Protein AF-A0A0E2B311-F1 (afdb_monomer_lite)

Structure (mmCIF, N/CA/C/O backbone):
data_AF-A0A0E2B311-F1
#
_entry.id   AF-A0A0E2B311-F1
#
loop_
_atom_site.group_PDB
_atom_site.id
_atom_site.type_symbol
_atom_site.label_atom_id
_atom_site.label_alt_id
_atom_site.label_comp_id
_atom_site.label_asym_id
_atom_site.label_entity_id
_atom_site.label_seq_id
_atom_site.pdbx_PDB_ins_code
_atom_site.Cartn_x
_atom_site.Cartn_y
_atom_site.Cartn_z
_atom_site.occupancy
_atom_site.B_iso_or_equiv
_atom_site.auth_seq_id
_atom_site.auth_comp_id
_atom_site.auth_asym_id
_atom_site.auth_atom_id
_atom_site.pdbx_PDB_model_num
ATOM 1 N N . MET A 1 1 ? -4.210 -14.730 14.678 1.00 64.12 1 MET A N 1
ATOM 2 C CA . MET A 1 1 ? -3.451 -13.811 15.565 1.00 64.12 1 MET A CA 1
ATOM 3 C C . MET A 1 1 ? -3.255 -12.416 14.971 1.00 64.12 1 MET A C 1
ATOM 5 O O . MET A 1 1 ? -3.584 -11.447 15.642 1.00 64.12 1 MET A O 1
ATOM 9 N N . VAL A 1 2 ? -2.773 -12.286 13.729 1.00 73.56 2 VAL A N 1
ATOM 10 C CA . VAL A 1 2 ? -2.503 -10.983 13.081 1.00 73.56 2 VAL A CA 1
ATOM 11 C C . VAL A 1 2 ? -3.776 -10.129 12.923 1.00 73.56 2 VAL A C 1
ATOM 13 O O . VAL A 1 2 ? -3.804 -8.974 13.335 1.00 73.56 2 VAL A O 1
ATOM 16 N N . PHE A 1 3 ? -4.872 -10.716 12.440 1.00 74.31 3 PHE A N 1
ATOM 17 C CA . PHE A 1 3 ? -6.144 -10.005 12.250 1.00 74.31 3 PHE A CA 1
ATOM 18 C C . PHE A 1 3 ? -6.756 -9.462 13.555 1.00 74.31 3 PHE A C 1
ATOM 20 O O . PHE A 1 3 ? -7.244 -8.336 13.597 1.00 74.31 3 PHE A O 1
ATOM 27 N N . GLU A 1 4 ? -6.665 -10.225 14.647 1.00 80.25 4 GLU A N 1
ATOM 28 C CA . GLU A 1 4 ? -7.148 -9.800 15.970 1.00 80.25 4 GLU A CA 1
ATOM 29 C C . GLU A 1 4 ? -6.332 -8.630 16.535 1.00 80.25 4 GLU A C 1
ATOM 31 O O . GLU A 1 4 ? -6.879 -7.722 17.161 1.00 80.25 4 GLU A O 1
ATOM 36 N N . LYS A 1 5 ? -5.025 -8.594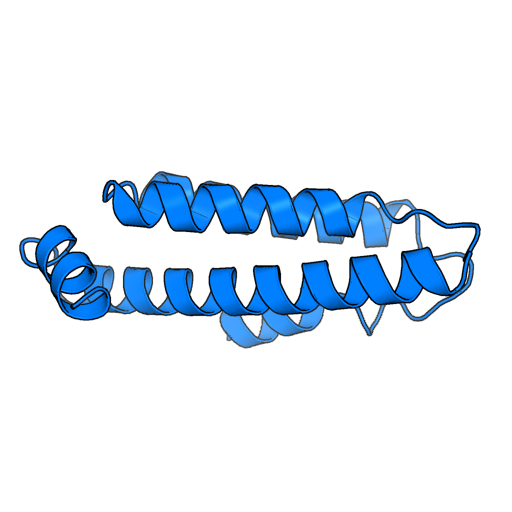 16.248 1.00 81.88 5 LYS A N 1
ATOM 37 C CA . LYS A 1 5 ? -4.167 -7.457 16.598 1.00 81.88 5 LYS A CA 1
ATOM 38 C C . LYS A 1 5 ? -4.577 -6.198 15.824 1.00 81.88 5 LYS A C 1
ATOM 40 O O . LYS A 1 5 ? -4.654 -5.130 16.422 1.00 81.88 5 LYS A O 1
ATOM 45 N N . PHE A 1 6 ? -4.917 -6.333 14.541 1.00 84.50 6 PHE A N 1
ATOM 46 C CA . PHE A 1 6 ? -5.416 -5.225 13.722 1.00 84.50 6 PHE A CA 1
ATOM 47 C C . PHE A 1 6 ? -6.771 -4.697 14.209 1.00 84.50 6 PHE A C 1
ATOM 49 O O . PHE A 1 6 ? -6.942 -3.493 14.391 1.00 84.50 6 PHE A O 1
ATOM 56 N N . LYS A 1 7 ? -7.720 -5.595 14.510 1.00 82.75 7 LYS A N 1
ATOM 57 C CA . LYS A 1 7 ? -9.010 -5.216 15.106 1.00 82.75 7 LYS A CA 1
ATOM 58 C C . LYS A 1 7 ? -8.834 -4.443 16.407 1.00 82.75 7 LYS A C 1
ATOM 60 O O . LYS A 1 7 ? -9.566 -3.487 16.630 1.00 82.75 7 LYS A O 1
ATOM 65 N N . ARG A 1 8 ? -7.868 -4.837 17.247 1.00 86.38 8 ARG A N 1
ATOM 66 C CA . ARG A 1 8 ? -7.587 -4.173 18.527 1.00 86.38 8 ARG A CA 1
ATOM 67 C C . ARG A 1 8 ? -7.121 -2.727 18.345 1.00 86.38 8 ARG A C 1
ATOM 69 O O . ARG A 1 8 ? -7.573 -1.875 19.099 1.00 86.38 8 ARG A O 1
ATOM 76 N N . ILE A 1 9 ? -6.281 -2.449 17.344 1.00 87.12 9 ILE A N 1
ATOM 77 C CA . ILE A 1 9 ? -5.783 -1.090 17.044 1.00 87.12 9 ILE A CA 1
ATOM 78 C C . ILE A 1 9 ? -6.946 -0.131 16.771 1.00 87.12 9 ILE A C 1
ATOM 80 O O . ILE A 1 9 ? -6.966 0.982 17.280 1.00 87.12 9 ILE A O 1
ATOM 84 N N . TYR A 1 10 ? -7.943 -0.590 16.018 1.00 86.12 10 TYR A N 1
ATOM 85 C CA . TYR A 1 10 ? -9.102 0.217 15.643 1.00 86.12 10 TYR A CA 1
ATOM 86 C C . TYR A 1 10 ? -10.339 -0.048 16.520 1.00 86.12 10 TYR A C 1
ATOM 88 O O . TYR A 1 10 ? -11.423 0.440 16.217 1.00 86.12 10 TYR A O 1
ATOM 96 N N . ALA A 1 11 ? -10.227 -0.810 17.614 1.00 83.88 11 ALA A N 1
ATOM 97 C CA . ALA A 1 11 ? -11.385 -1.226 18.415 1.00 83.88 11 ALA A CA 1
ATOM 98 C C . ALA A 1 11 ? -12.110 -0.050 19.089 1.00 83.88 11 ALA A C 1
ATOM 100 O O . ALA A 1 11 ? -13.328 -0.103 19.256 1.00 83.88 11 ALA A O 1
ATOM 101 N N . GLN A 1 12 ? -11.365 0.998 19.450 1.00 83.25 12 GLN A N 1
ATOM 102 C CA . GLN A 1 12 ? -11.893 2.221 20.066 1.00 83.25 12 GLN A CA 1
ATOM 103 C C . GLN A 1 12 ? -12.437 3.224 19.037 1.00 83.25 12 GLN A C 1
ATOM 105 O O . GLN A 1 12 ? -13.141 4.160 19.400 1.00 83.25 12 GLN A O 1
ATOM 110 N N . GLU A 1 13 ? -12.150 3.016 17.752 1.00 84.69 13 GLU A N 1
ATOM 111 C CA . GLU A 1 13 ? -12.590 3.892 16.669 1.00 84.69 13 GLU A CA 1
ATOM 112 C C . GLU A 1 13 ? -14.029 3.583 16.239 1.00 84.69 13 GLU A C 1
ATOM 114 O O . GLU A 1 13 ? -14.562 2.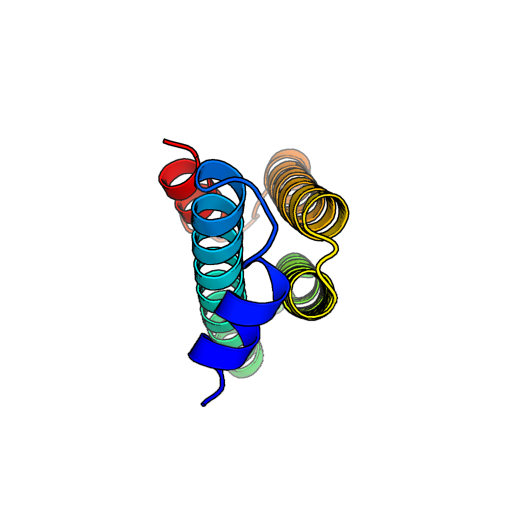483 16.455 1.00 84.69 13 GLU A O 1
ATOM 119 N N . SER A 1 14 ? -14.659 4.555 15.574 1.00 86.12 14 SER A N 1
ATOM 120 C CA . SER A 1 14 ? -16.003 4.387 15.009 1.00 86.12 14 SER A CA 1
ATOM 121 C C . SER A 1 14 ? -16.089 3.152 14.099 1.00 86.12 14 SER A C 1
ATOM 123 O O . SER A 1 14 ? -15.126 2.779 13.422 1.00 86.12 14 SER A O 1
ATOM 125 N N . PHE A 1 15 ? -17.265 2.516 14.056 1.00 82.44 15 PHE A N 1
ATOM 126 C CA . PHE A 1 15 ? -17.498 1.330 13.221 1.00 82.44 15 PHE A CA 1
ATOM 127 C C . PHE A 1 15 ? -17.128 1.578 11.748 1.00 82.44 15 PHE A C 1
ATOM 129 O O . PHE A 1 15 ? -16.466 0.754 11.120 1.00 82.44 15 PHE A O 1
ATOM 136 N N . ILE A 1 16 ? -17.469 2.759 11.227 1.00 83.94 16 ILE A N 1
ATOM 137 C CA . ILE A 1 16 ? -17.158 3.169 9.852 1.00 83.94 16 ILE A CA 1
ATOM 138 C C . ILE A 1 16 ? -15.642 3.191 9.613 1.00 83.94 16 ILE A C 1
ATOM 140 O O . ILE A 1 16 ? -15.170 2.703 8.586 1.00 83.94 16 ILE A O 1
ATOM 144 N N . LEU A 1 17 ? -14.861 3.734 10.552 1.00 84.25 17 LEU A N 1
ATOM 145 C CA . LEU A 1 17 ? -13.409 3.845 10.404 1.00 84.25 17 LEU A CA 1
ATOM 146 C C . LEU A 1 17 ? -12.727 2.475 10.481 1.00 84.25 17 LEU A C 1
ATOM 148 O O . LEU A 1 17 ? -11.826 2.209 9.690 1.00 84.25 17 LEU A O 1
ATOM 152 N N . ARG A 1 18 ? -13.215 1.570 11.340 1.00 85.81 18 ARG A N 1
ATOM 153 C CA . ARG A 1 18 ? -12.776 0.163 11.377 1.00 85.81 18 ARG A CA 1
ATOM 154 C C . ARG A 1 18 ? -12.928 -0.529 10.030 1.00 85.81 18 ARG A C 1
ATOM 156 O O . ARG A 1 18 ? -11.985 -1.146 9.540 1.00 85.81 18 ARG A O 1
ATOM 163 N N . VAL A 1 19 ? -14.109 -0.407 9.432 1.00 86.31 19 VAL A N 1
ATOM 164 C CA . VAL A 1 19 ? -14.417 -1.018 8.136 1.00 86.31 19 VAL A CA 1
ATOM 165 C C . VAL A 1 19 ? -13.537 -0.413 7.038 1.00 86.31 19 VAL A C 1
ATOM 167 O O . VAL A 1 19 ? -12.910 -1.145 6.279 1.00 86.31 19 VAL A O 1
ATOM 170 N N . ARG A 1 20 ? -13.391 0.917 7.001 1.00 87.88 20 ARG A N 1
ATOM 171 C CA . ARG A 1 20 ? -12.517 1.601 6.032 1.00 87.88 20 ARG A CA 1
ATOM 172 C C . ARG A 1 20 ? -11.043 1.225 6.182 1.00 87.88 20 ARG A C 1
ATOM 174 O O . ARG A 1 20 ? -10.371 1.042 5.175 1.00 87.88 20 ARG A O 1
ATOM 181 N N . ALA A 1 21 ? -10.537 1.092 7.407 1.00 88.56 21 ALA A N 1
ATOM 182 C CA . ALA A 1 21 ? -9.160 0.671 7.658 1.00 88.56 21 ALA A CA 1
ATOM 183 C C . ALA A 1 21 ? -8.908 -0.764 7.173 1.00 88.56 21 ALA A C 1
ATOM 185 O O . ALA A 1 21 ? -7.858 -1.035 6.597 1.00 88.56 21 ALA A O 1
ATOM 186 N N . LEU A 1 22 ? -9.884 -1.662 7.350 1.00 89.00 22 LEU A N 1
ATOM 187 C CA . LEU A 1 22 ? -9.828 -3.026 6.822 1.00 89.00 22 LEU A CA 1
ATOM 188 C C . LEU A 1 22 ? -9.823 -3.055 5.292 1.00 89.00 22 LEU A C 1
ATOM 190 O O . LEU A 1 22 ? -8.980 -3.730 4.707 1.00 89.00 22 LEU A O 1
ATOM 194 N N . TYR A 1 23 ? -10.714 -2.299 4.646 1.00 88.62 23 TYR A N 1
ATOM 195 C CA . TYR A 1 23 ? -10.727 -2.192 3.187 1.00 88.62 23 TYR A CA 1
ATOM 196 C C . TYR A 1 23 ? -9.424 -1.602 2.652 1.00 88.62 23 TYR A C 1
ATOM 198 O O . TYR A 1 23 ? -8.862 -2.132 1.699 1.00 88.62 23 TYR A O 1
ATOM 206 N N . LEU A 1 24 ? -8.901 -0.555 3.295 1.00 89.38 24 LEU A N 1
ATOM 207 C CA . LEU A 1 24 ? -7.639 0.061 2.898 1.00 89.38 24 LEU A CA 1
ATOM 208 C C . LEU A 1 24 ? -6.454 -0.899 3.082 1.00 89.38 24 LEU A C 1
ATOM 210 O O . LEU A 1 24 ? -5.560 -0.929 2.238 1.00 89.38 24 LEU A O 1
ATOM 214 N N . LEU A 1 25 ? -6.450 -1.706 4.147 1.00 91.38 25 LEU A N 1
ATOM 215 C CA . LEU A 1 25 ? -5.447 -2.751 4.352 1.00 91.38 25 LEU A CA 1
ATOM 216 C C . LEU A 1 25 ? -5.506 -3.786 3.225 1.00 91.38 25 LEU A C 1
ATOM 218 O O . LEU A 1 25 ? -4.482 -4.081 2.615 1.00 91.38 25 LEU A O 1
ATOM 222 N N . LEU A 1 26 ? -6.700 -4.311 2.939 1.00 90.44 26 LEU A N 1
ATOM 223 C CA . LEU A 1 26 ? -6.911 -5.332 1.914 1.00 90.44 26 LEU A CA 1
ATOM 224 C C . LEU A 1 26 ? -6.501 -4.811 0.534 1.00 90.44 26 LEU A C 1
ATOM 226 O O . LEU A 1 26 ? -5.752 -5.477 -0.176 1.00 90.44 26 LEU A O 1
ATOM 230 N N . PHE A 1 27 ? -6.906 -3.587 0.203 1.00 88.00 27 PHE A N 1
ATOM 231 C CA . PHE A 1 27 ? -6.509 -2.907 -1.021 1.00 88.00 27 PHE A CA 1
ATOM 232 C C . PHE A 1 27 ? -4.989 -2.802 -1.159 1.00 88.00 27 PHE A C 1
ATOM 234 O O . PHE A 1 27 ? -4.432 -3.233 -2.165 1.00 88.00 27 PHE A O 1
ATOM 241 N N . ASN A 1 28 ? -4.295 -2.287 -0.138 1.00 89.25 28 ASN A N 1
ATOM 242 C CA . ASN A 1 28 ? -2.844 -2.127 -0.208 1.00 89.25 28 ASN A CA 1
ATOM 243 C C . ASN A 1 28 ? -2.113 -3.475 -0.286 1.00 89.25 28 ASN A C 1
ATOM 245 O O . ASN A 1 28 ? -1.109 -3.566 -0.982 1.00 89.25 28 ASN A O 1
ATOM 249 N N . VAL A 1 29 ? -2.617 -4.532 0.361 1.00 91.25 29 VAL A N 1
ATOM 250 C CA . VAL A 1 29 ? -2.050 -5.887 0.232 1.00 91.25 29 VAL A CA 1
ATOM 251 C C . VAL A 1 29 ? -2.191 -6.408 -1.198 1.00 91.25 29 VAL A C 1
ATOM 253 O O . VAL A 1 29 ? -1.225 -6.920 -1.760 1.00 91.25 29 VAL A O 1
ATOM 256 N N . VAL A 1 30 ? -3.369 -6.248 -1.804 1.00 88.94 30 VAL A N 1
ATOM 257 C CA . VAL A 1 30 ? -3.618 -6.637 -3.199 1.00 88.94 30 VAL A CA 1
ATOM 258 C C . VAL A 1 30 ? -2.690 -5.863 -4.136 1.00 88.94 30 VAL A C 1
ATOM 260 O O . VAL A 1 30 ? -1.983 -6.471 -4.936 1.00 88.94 30 VAL A O 1
ATOM 263 N N . VAL A 1 31 ? -2.616 -4.537 -3.991 1.00 85.56 31 VAL A N 1
ATOM 264 C CA . VAL A 1 31 ? -1.721 -3.686 -4.789 1.00 85.56 31 VAL A CA 1
ATOM 265 C C . VAL A 1 31 ? -0.263 -4.107 -4.631 1.00 85.56 31 VAL A C 1
ATOM 267 O O . VAL A 1 31 ? 0.427 -4.258 -5.634 1.00 85.56 31 VAL A O 1
ATOM 270 N N . PHE A 1 32 ? 0.199 -4.344 -3.402 1.00 88.88 32 PHE A N 1
ATOM 271 C CA . PHE A 1 32 ? 1.566 -4.782 -3.130 1.00 88.88 32 PHE A CA 1
ATOM 272 C C . PHE A 1 32 ? 1.887 -6.102 -3.839 1.00 88.88 32 PHE A C 1
ATOM 274 O O . PHE A 1 32 ? 2.921 -6.209 -4.499 1.00 88.88 32 PHE A O 1
ATOM 281 N N . MET A 1 33 ? 0.987 -7.086 -3.757 1.00 88.50 33 MET A N 1
ATOM 282 C CA . MET A 1 33 ? 1.149 -8.388 -4.409 1.00 88.50 33 MET A CA 1
ATOM 283 C C . MET A 1 33 ? 1.199 -8.258 -5.934 1.00 88.50 33 MET A C 1
ATOM 285 O O . MET A 1 33 ? 2.146 -8.735 -6.556 1.00 88.50 33 MET A O 1
ATOM 289 N N . PHE A 1 34 ? 0.226 -7.575 -6.545 1.00 82.69 34 PHE A N 1
ATOM 290 C CA . PHE A 1 34 ? 0.172 -7.414 -8.001 1.00 82.69 34 PHE A CA 1
ATOM 291 C C . PHE A 1 34 ? 1.332 -6.579 -8.544 1.00 82.69 34 PHE A C 1
ATOM 293 O O . PHE A 1 34 ? 1.912 -6.940 -9.569 1.00 82.69 34 PHE A O 1
ATOM 300 N N . ALA A 1 35 ? 1.703 -5.493 -7.862 1.00 82.31 35 ALA A N 1
ATOM 301 C CA . ALA A 1 35 ? 2.833 -4.662 -8.261 1.00 82.31 35 ALA A CA 1
ATOM 302 C C . ALA A 1 35 ? 4.153 -5.438 -8.155 1.00 82.31 35 ALA A C 1
ATOM 304 O O . ALA A 1 35 ? 4.966 -5.362 -9.071 1.00 82.31 35 ALA A O 1
ATOM 305 N N . SER A 1 36 ? 4.337 -6.237 -7.098 1.00 84.06 36 SER A N 1
ATOM 306 C CA . SER A 1 36 ? 5.531 -7.075 -6.916 1.00 84.06 36 SER A CA 1
ATOM 307 C C . SER A 1 36 ? 5.623 -8.188 -7.962 1.00 84.06 36 SER A C 1
ATOM 309 O O . SER A 1 36 ? 6.679 -8.375 -8.559 1.00 84.06 36 SER A O 1
ATOM 311 N N . LEU A 1 37 ? 4.521 -8.899 -8.232 1.00 83.06 37 LEU A N 1
ATOM 312 C CA . LEU A 1 37 ? 4.471 -9.940 -9.267 1.00 83.06 37 LEU A CA 1
ATOM 313 C C . LEU A 1 37 ? 4.760 -9.366 -10.654 1.00 83.06 37 LEU A C 1
ATOM 315 O O . LEU A 1 37 ? 5.580 -9.915 -11.387 1.00 83.06 37 LEU A O 1
ATOM 319 N N . SER A 1 38 ? 4.135 -8.233 -10.983 1.00 77.25 38 SER A N 1
ATOM 320 C CA . SER A 1 38 ? 4.377 -7.534 -12.248 1.00 77.25 38 SER A CA 1
ATOM 321 C C . SER A 1 38 ? 5.836 -7.093 -12.347 1.00 77.25 38 SER A C 1
ATOM 323 O O . SER A 1 38 ? 6.476 -7.318 -13.368 1.00 77.25 38 SER A O 1
ATOM 325 N N . PHE A 1 39 ? 6.395 -6.525 -11.274 1.00 76.44 39 PHE A N 1
ATOM 326 C CA . PHE A 1 39 ? 7.791 -6.100 -11.239 1.00 76.44 39 PHE A CA 1
ATOM 327 C C . PHE A 1 39 ? 8.756 -7.261 -11.513 1.00 76.44 39 PHE A C 1
ATOM 329 O O . PHE A 1 39 ? 9.643 -7.118 -12.347 1.00 76.44 39 PHE A O 1
ATOM 336 N N . ILE A 1 40 ? 8.555 -8.422 -10.879 1.00 78.62 40 ILE A N 1
ATOM 337 C CA . ILE A 1 40 ? 9.383 -9.619 -11.107 1.00 78.62 40 ILE A CA 1
ATOM 338 C C . ILE A 1 40 ? 9.244 -10.124 -12.548 1.00 78.62 40 ILE A C 1
ATOM 340 O O . ILE A 1 40 ? 10.248 -10.440 -13.183 1.00 78.62 40 ILE A O 1
ATOM 344 N N . PHE A 1 41 ? 8.016 -10.191 -13.068 1.00 71.25 41 PHE A N 1
ATOM 345 C CA . PHE A 1 41 ? 7.737 -10.670 -14.422 1.00 71.25 41 PHE A CA 1
ATOM 346 C C . PHE A 1 41 ? 8.432 -9.803 -15.484 1.00 71.25 41 PHE A C 1
ATOM 348 O O . PHE A 1 41 ? 9.237 -10.310 -16.263 1.00 71.25 41 PHE A O 1
ATOM 355 N N . PHE A 1 42 ? 8.220 -8.483 -15.439 1.00 67.69 42 PHE A N 1
ATOM 356 C CA . PHE A 1 42 ? 8.830 -7.542 -16.385 1.00 67.69 42 PHE A CA 1
ATOM 357 C C . P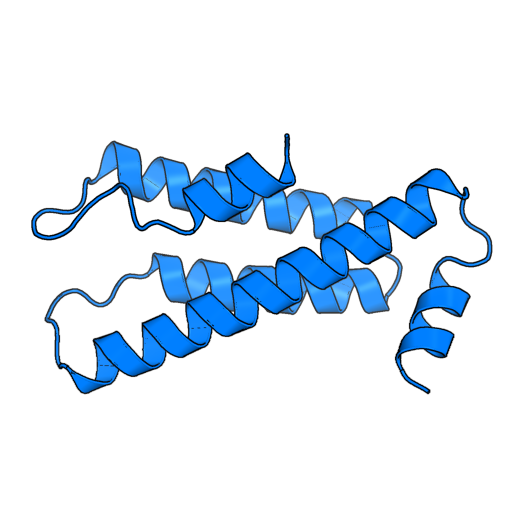HE A 1 42 ? 10.356 -7.438 -16.231 1.00 67.69 42 PHE A C 1
ATOM 359 O O . PHE A 1 42 ? 11.060 -7.233 -17.219 1.00 67.69 42 PHE A O 1
ATOM 366 N N . PHE A 1 43 ? 10.890 -7.608 -15.015 1.00 69.38 43 PHE A N 1
ATOM 367 C CA . PHE A 1 43 ? 12.338 -7.652 -14.792 1.00 69.38 43 PHE A CA 1
ATOM 368 C C . PHE A 1 43 ? 12.976 -8.901 -15.420 1.00 69.38 43 PHE A C 1
ATOM 370 O O . PHE A 1 43 ? 14.035 -8.810 -16.041 1.00 69.38 43 PHE A O 1
ATOM 377 N N . ASN A 1 44 ? 12.319 -10.060 -15.304 1.00 66.12 44 ASN A N 1
ATOM 378 C CA . ASN A 1 44 ? 12.797 -11.319 -15.881 1.00 66.12 44 ASN A CA 1
ATOM 379 C C . ASN A 1 44 ? 12.729 -11.345 -17.413 1.00 66.12 44 ASN A C 1
ATOM 381 O O . ASN A 1 44 ? 13.628 -11.901 -18.043 1.00 66.12 44 ASN A O 1
ATOM 385 N N . GLU A 1 45 ? 11.717 -10.722 -18.021 1.00 65.38 45 GLU A N 1
ATOM 386 C CA . GLU A 1 45 ? 11.593 -10.633 -19.484 1.00 65.38 45 GLU A CA 1
ATOM 387 C C . GLU A 1 45 ? 12.592 -9.653 -20.131 1.00 65.38 45 GLU A C 1
ATOM 389 O O . GLU A 1 45 ? 12.628 -9.530 -21.354 1.00 65.38 45 GLU A O 1
ATOM 394 N N . LYS A 1 46 ? 13.457 -8.995 -19.337 1.00 61.53 46 LYS A N 1
ATOM 395 C CA . LYS A 1 46 ? 14.423 -7.978 -19.796 1.00 61.53 46 LYS A CA 1
ATOM 396 C C . LYS A 1 46 ? 13.767 -6.905 -20.667 1.00 61.53 46 LYS A C 1
ATOM 398 O O . LYS A 1 46 ? 14.405 -6.379 -21.584 1.00 61.53 46 LYS A O 1
ATOM 403 N N . GLU A 1 47 ? 12.506 -6.565 -20.390 1.00 57.31 47 GLU A N 1
ATOM 404 C CA . GLU A 1 47 ? 11.896 -5.432 -21.068 1.00 57.31 47 GLU A CA 1
ATOM 405 C C . GLU A 1 47 ? 12.731 -4.177 -20.757 1.00 57.31 47 GLU A C 1
ATOM 407 O O . GLU A 1 47 ? 13.030 -3.900 -19.591 1.00 57.31 47 GLU A O 1
ATOM 412 N N . PRO A 1 48 ? 13.118 -3.386 -21.773 1.00 51.38 48 PRO A N 1
ATOM 413 C CA . PRO A 1 48 ? 13.978 -2.217 -21.586 1.00 51.38 48 PRO A CA 1
ATOM 414 C C . PRO A 1 48 ? 13.304 -1.116 -20.754 1.00 51.38 48 PRO A C 1
ATOM 416 O O . PRO A 1 48 ? 13.950 -0.160 -20.327 1.00 51.38 48 PRO A O 1
ATOM 419 N N . THR A 1 49 ? 11.996 -1.225 -20.518 1.00 52.69 49 THR A N 1
ATOM 420 C CA . THR A 1 49 ? 11.200 -0.228 -19.812 1.00 52.69 49 THR A CA 1
ATOM 421 C C . THR A 1 49 ? 11.026 -0.624 -18.348 1.00 52.69 49 THR A C 1
ATOM 423 O O . THR A 1 49 ? 9.970 -1.086 -17.922 1.00 52.69 49 THR A O 1
ATOM 426 N N . TYR A 1 50 ? 12.069 -0.404 -17.547 1.00 52.38 50 TYR A N 1
ATOM 427 C CA . TYR A 1 50 ? 11.976 -0.414 -16.087 1.00 52.38 50 TYR A CA 1
ATOM 428 C C . TYR A 1 50 ? 10.924 0.615 -15.648 1.00 52.38 50 TYR A C 1
ATOM 430 O O . TYR A 1 50 ? 11.181 1.815 -15.711 1.00 52.38 50 TYR A O 1
ATOM 438 N N . ARG A 1 51 ? 9.709 0.182 -15.275 1.00 66.12 51 ARG A N 1
ATOM 439 C CA . ARG A 1 51 ? 8.602 1.110 -14.975 1.00 66.12 51 ARG A CA 1
ATOM 440 C C . ARG A 1 51 ? 8.704 1.595 -13.522 1.00 66.12 51 ARG A C 1
ATOM 442 O O . ARG A 1 51 ? 8.384 0.826 -12.610 1.00 66.12 51 ARG A O 1
ATOM 449 N N . PRO A 1 52 ? 9.083 2.864 -13.267 1.00 68.19 52 PRO A N 1
ATOM 450 C CA . PRO A 1 52 ? 9.275 3.375 -11.905 1.00 68.19 52 PRO A CA 1
ATOM 451 C C . PRO A 1 52 ? 7.977 3.370 -11.083 1.00 68.19 52 PRO A C 1
ATOM 453 O O . PRO A 1 52 ? 8.008 3.356 -9.853 1.00 68.19 52 PRO A O 1
ATOM 456 N N . SER A 1 53 ? 6.828 3.331 -11.764 1.00 69.12 53 SER A N 1
ATOM 457 C CA . SER A 1 53 ? 5.502 3.237 -11.159 1.00 69.12 53 SER A CA 1
ATOM 458 C C . SER A 1 53 ? 5.319 1.980 -10.307 1.00 69.12 53 SER A C 1
ATOM 460 O O . SER A 1 53 ? 4.706 2.072 -9.248 1.00 69.12 53 SER A O 1
ATOM 462 N N . PHE A 1 54 ? 5.877 0.825 -10.690 1.00 74.81 54 PHE A N 1
ATOM 463 C CA . PHE A 1 54 ? 5.754 -0.392 -9.878 1.00 74.81 54 PHE A CA 1
ATOM 464 C C . PHE A 1 54 ? 6.455 -0.244 -8.530 1.00 74.81 54 PHE A C 1
ATOM 466 O O . PHE A 1 54 ? 5.880 -0.584 -7.502 1.00 74.81 54 PHE A O 1
ATOM 473 N N . ILE A 1 55 ? 7.656 0.332 -8.514 1.00 80.75 55 ILE A N 1
ATOM 474 C CA . ILE A 1 55 ? 8.417 0.581 -7.282 1.00 80.75 55 ILE A CA 1
ATOM 475 C C . ILE A 1 55 ? 7.678 1.579 -6.400 1.00 80.75 55 ILE A C 1
ATOM 477 O O . ILE A 1 55 ? 7.557 1.363 -5.196 1.00 80.75 55 ILE A O 1
ATOM 481 N N . LEU A 1 56 ? 7.132 2.636 -7.004 1.00 83.88 56 LEU A N 1
ATOM 482 C CA . LEU A 1 56 ? 6.292 3.603 -6.307 1.00 83.88 56 LEU A CA 1
ATOM 483 C C . LEU A 1 56 ? 5.101 2.901 -5.638 1.00 83.88 56 LEU A C 1
ATOM 485 O O . LEU A 1 56 ? 4.874 3.108 -4.447 1.00 83.88 56 LEU A O 1
ATOM 489 N N . PHE A 1 57 ? 4.381 2.029 -6.352 1.00 83.12 57 PHE A N 1
ATOM 490 C CA . PHE A 1 57 ? 3.258 1.280 -5.784 1.00 83.12 57 PHE A CA 1
ATOM 491 C C . PHE A 1 57 ? 3.686 0.290 -4.698 1.00 83.12 57 PHE A C 1
ATOM 493 O O . PHE A 1 57 ? 3.018 0.219 -3.669 1.00 83.12 57 PHE A O 1
ATOM 500 N N . ILE A 1 58 ? 4.797 -0.430 -4.872 1.00 87.31 58 ILE A N 1
ATOM 501 C CA . ILE A 1 58 ? 5.342 -1.364 -3.872 1.00 87.31 58 ILE A CA 1
ATOM 502 C C . ILE A 1 58 ? 5.701 -0.613 -2.583 1.00 87.31 58 ILE A C 1
ATOM 504 O O . ILE A 1 58 ? 5.245 -0.985 -1.503 1.00 87.31 58 ILE A O 1
ATOM 508 N N . ILE A 1 59 ? 6.462 0.481 -2.680 1.00 90.19 59 ILE A N 1
ATOM 509 C CA . ILE A 1 59 ? 6.894 1.262 -1.512 1.00 90.19 59 ILE A CA 1
ATOM 510 C C . ILE A 1 59 ? 5.693 1.926 -0.8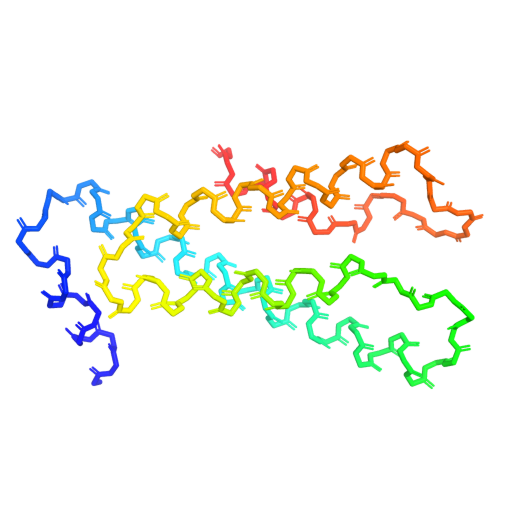33 1.00 90.19 59 ILE A C 1
ATOM 512 O O . ILE A 1 59 ? 5.557 1.851 0.389 1.00 90.19 59 ILE A O 1
ATOM 516 N N . ALA A 1 60 ? 4.803 2.558 -1.603 1.00 90.38 60 ALA A N 1
ATOM 517 C CA . ALA A 1 60 ? 3.643 3.249 -1.053 1.00 90.38 60 ALA A CA 1
ATOM 518 C C . ALA A 1 60 ? 2.664 2.287 -0.371 1.00 90.38 60 ALA A C 1
ATOM 520 O O . ALA A 1 60 ? 2.185 2.587 0.722 1.00 90.38 60 ALA A O 1
ATOM 521 N N . SER A 1 61 ? 2.391 1.127 -0.976 1.00 90.88 61 SER A N 1
ATOM 522 C CA . SER A 1 61 ? 1.516 0.114 -0.376 1.00 90.88 61 SER A CA 1
ATOM 523 C C . SER A 1 61 ? 2.134 -0.493 0.883 1.00 90.88 61 SER A C 1
ATOM 525 O O . SER A 1 61 ?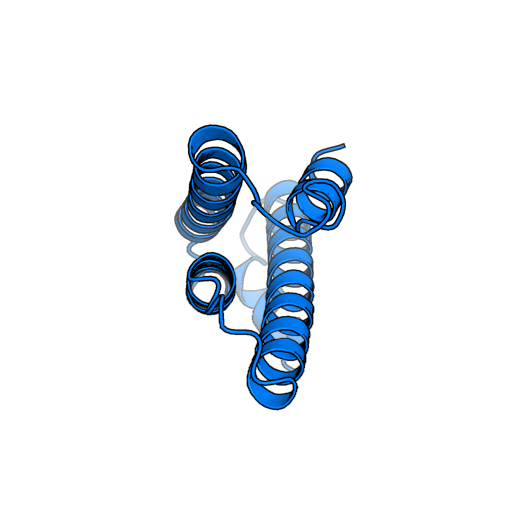 1.443 -0.617 1.895 1.00 90.88 61 SER A O 1
ATOM 527 N N . PHE A 1 62 ? 3.443 -0.760 0.885 1.00 93.50 62 PHE A N 1
ATOM 528 C CA . PHE A 1 62 ? 4.157 -1.223 2.073 1.00 93.50 62 PHE A CA 1
ATOM 529 C C . PHE A 1 62 ? 4.106 -0.201 3.221 1.00 93.50 62 PHE A C 1
ATOM 531 O O . PHE A 1 62 ? 3.714 -0.547 4.338 1.00 93.50 62 PHE A O 1
ATOM 538 N N . LEU A 1 63 ? 4.427 1.073 2.956 1.00 94.06 63 LEU A N 1
ATOM 539 C CA . LEU A 1 63 ? 4.323 2.132 3.967 1.00 94.06 63 LEU A CA 1
ATOM 540 C C . LEU A 1 63 ? 2.878 2.332 4.437 1.00 94.06 63 LEU A C 1
ATOM 542 O O . LEU A 1 63 ? 2.651 2.580 5.618 1.00 94.06 63 LEU A O 1
ATOM 546 N N . SER A 1 64 ? 1.899 2.236 3.538 1.00 91.88 64 SER A N 1
ATOM 547 C CA . SER A 1 64 ? 0.485 2.383 3.885 1.00 91.88 64 SER A CA 1
ATOM 548 C C . SER A 1 64 ? 0.031 1.275 4.836 1.00 91.88 64 SER A C 1
ATOM 550 O O . SER A 1 64 ? -0.558 1.558 5.880 1.00 91.88 64 SER A O 1
ATOM 552 N N . ILE A 1 65 ? 0.405 0.022 4.551 1.00 93.25 65 ILE A N 1
ATOM 553 C CA . ILE A 1 65 ? 0.184 -1.117 5.452 1.00 93.25 65 ILE A CA 1
ATOM 554 C C . ILE A 1 65 ? 0.843 -0.846 6.808 1.00 93.25 65 ILE A C 1
ATOM 556 O O . ILE A 1 65 ? 0.196 -0.985 7.844 1.00 93.25 65 ILE A O 1
ATOM 560 N N . PHE A 1 66 ? 2.101 -0.404 6.824 1.00 93.94 66 PHE A N 1
ATOM 561 C CA . PHE A 1 66 ? 2.814 -0.087 8.062 1.00 93.94 66 PHE A CA 1
ATOM 562 C C . PHE A 1 66 ? 2.127 1.021 8.882 1.00 93.94 66 PHE A C 1
ATOM 564 O O . PHE A 1 66 ? 1.956 0.887 10.093 1.00 93.94 66 PHE A O 1
ATOM 571 N N . LEU A 1 67 ? 1.655 2.087 8.232 1.00 92.69 67 LEU A N 1
ATOM 572 C CA . LEU A 1 67 ? 0.915 3.173 8.879 1.00 92.69 67 LEU A CA 1
ATOM 573 C C . LEU A 1 67 ? -0.418 2.696 9.464 1.00 92.69 67 LEU A C 1
ATOM 575 O O . LEU A 1 67 ? -0.788 3.124 10.561 1.00 92.69 67 LEU A O 1
ATOM 579 N N . LEU A 1 68 ? -1.116 1.785 8.779 1.00 92.56 68 LEU A N 1
ATOM 580 C CA . LEU A 1 68 ? -2.320 1.141 9.309 1.00 92.56 68 LEU A CA 1
ATOM 581 C C . LEU A 1 68 ? -2.014 0.316 10.568 1.00 92.56 68 LEU A C 1
ATOM 583 O O . LEU A 1 68 ? -2.785 0.332 11.524 1.00 92.56 68 LEU A O 1
ATOM 587 N N . TRP A 1 69 ? -0.854 -0.339 10.623 1.00 91.44 69 TRP A N 1
ATOM 588 C CA . TRP A 1 69 ? -0.401 -1.087 11.800 1.00 91.44 69 TRP A CA 1
ATOM 589 C C . TRP A 1 69 ? -0.027 -0.221 13.010 1.00 91.44 69 TRP A C 1
ATOM 591 O O . TRP A 1 69 ? 0.035 -0.738 14.125 1.00 91.44 69 TRP A O 1
ATOM 601 N N . ILE A 1 70 ? 0.178 1.083 12.817 1.00 91.56 70 ILE A N 1
ATOM 602 C CA . ILE A 1 70 ? 0.417 2.064 13.892 1.00 91.56 70 ILE A CA 1
ATOM 603 C C . ILE A 1 70 ? -0.869 2.866 14.200 1.00 91.56 70 ILE A C 1
ATOM 605 O O . ILE A 1 70 ? -0.871 3.769 15.031 1.00 91.56 70 ILE A O 1
ATOM 609 N N . GLY A 1 71 ? -1.992 2.553 13.541 1.00 88.75 71 GLY A N 1
ATOM 610 C CA . GLY A 1 71 ? -3.268 3.251 13.732 1.00 88.75 71 GLY A CA 1
ATOM 611 C C . GLY A 1 71 ? -3.373 4.592 12.994 1.00 88.75 71 GLY A C 1
ATOM 612 O O . GLY A 1 71 ? -4.362 5.307 13.137 1.00 88.75 71 GLY A O 1
ATOM 613 N N . GLN A 1 72 ? -2.402 4.951 12.147 1.00 91.19 72 GLN A N 1
ATOM 614 C CA . GLN A 1 72 ? -2.370 6.233 11.432 1.00 91.19 72 GLN A CA 1
ATOM 615 C C . GLN A 1 72 ? -3.188 6.192 10.129 1.00 91.19 72 GLN A C 1
ATOM 617 O O . GLN A 1 72 ? -2.663 6.417 9.037 1.00 91.19 72 GLN A O 1
ATOM 622 N N . PHE A 1 73 ? -4.501 5.952 10.239 1.00 89.81 73 PHE A N 1
ATOM 623 C CA . PHE A 1 73 ? -5.398 5.769 9.086 1.00 89.81 73 PHE A CA 1
ATOM 624 C C . PHE A 1 73 ? -5.357 6.931 8.081 1.00 89.81 73 PHE A C 1
ATOM 626 O O . PHE A 1 73 ? -5.222 6.699 6.884 1.00 89.81 73 PHE A O 1
ATOM 633 N N . LYS A 1 74 ? -5.422 8.188 8.544 1.00 88.56 74 LYS A N 1
ATOM 634 C CA . LYS A 1 74 ? -5.439 9.361 7.645 1.00 88.56 74 LYS A CA 1
ATOM 635 C C . LYS A 1 74 ? -4.181 9.454 6.779 1.00 88.56 74 LYS A C 1
ATOM 637 O O . LYS A 1 74 ? -4.275 9.776 5.600 1.00 88.56 74 LYS A O 1
ATOM 642 N N . LYS A 1 75 ? -3.013 9.149 7.353 1.00 89.25 75 LYS A N 1
ATOM 643 C CA . LYS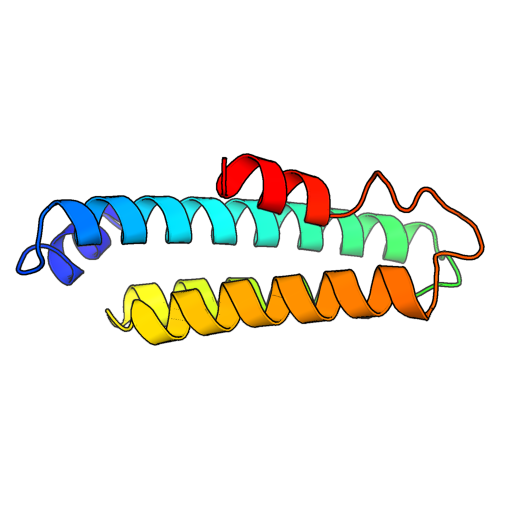 A 1 75 ? -1.735 9.169 6.630 1.00 89.25 75 LYS A CA 1
ATOM 644 C C . LYS A 1 75 ? -1.621 7.994 5.667 1.00 89.25 75 LYS A C 1
ATOM 646 O O . LYS A 1 75 ? -1.173 8.195 4.546 1.00 89.25 75 LYS A O 1
ATOM 651 N N . ALA A 1 76 ? -2.073 6.805 6.072 1.00 90.69 76 ALA A N 1
ATOM 652 C CA . ALA A 1 76 ? -2.142 5.645 5.185 1.00 90.69 76 ALA A CA 1
ATOM 653 C C . ALA A 1 76 ? -3.041 5.922 3.969 1.00 90.69 76 ALA A C 1
ATOM 655 O O . ALA A 1 76 ? -2.657 5.676 2.825 1.00 90.69 76 ALA A O 1
ATOM 656 N N . LEU A 1 77 ? -4.217 6.511 4.208 1.00 89.88 77 LEU A N 1
ATOM 657 C CA . LEU A 1 77 ? -5.155 6.885 3.155 1.00 89.88 77 LEU A CA 1
ATOM 658 C C . LEU A 1 77 ? -4.552 7.935 2.220 1.00 89.88 77 LEU A C 1
ATOM 660 O O . LEU A 1 77 ? -4.576 7.747 1.008 1.00 89.88 77 LEU A O 1
ATOM 664 N N . PHE A 1 78 ? -3.971 9.003 2.774 1.00 90.19 78 PHE A N 1
ATOM 665 C CA . PHE A 1 78 ? -3.312 10.039 1.982 1.00 90.19 78 PHE A CA 1
ATOM 666 C C . PHE A 1 78 ? -2.194 9.460 1.111 1.00 90.19 78 PHE A C 1
ATOM 668 O O . PHE A 1 78 ? -2.155 9.736 -0.081 1.00 90.19 78 PHE A O 1
ATOM 675 N N . LEU A 1 79 ? -1.331 8.613 1.678 1.00 89.81 79 LEU A N 1
ATOM 676 C CA . LEU A 1 79 ? -0.240 7.984 0.939 1.00 89.81 79 LEU A CA 1
ATOM 677 C C . LEU A 1 79 ? -0.753 7.096 -0.201 1.00 89.81 79 LEU A C 1
ATOM 679 O O . LEU A 1 79 ? -0.203 7.132 -1.297 1.00 89.81 79 LEU A O 1
ATOM 683 N N . THR A 1 80 ? -1.821 6.335 0.051 1.00 88.19 80 THR A N 1
ATOM 684 C CA . THR A 1 80 ? -2.456 5.473 -0.957 1.00 88.19 80 THR A CA 1
ATOM 685 C C . THR A 1 80 ? -3.066 6.305 -2.088 1.00 88.19 80 THR A C 1
ATOM 687 O O . THR A 1 80 ? -2.888 5.995 -3.258 1.00 88.19 80 THR A O 1
ATOM 690 N N . LEU A 1 81 ? -3.764 7.395 -1.768 1.00 87.81 81 LEU A N 1
ATOM 691 C CA . LEU A 1 81 ? -4.351 8.273 -2.782 1.00 87.81 81 LEU A CA 1
ATOM 692 C C . LEU A 1 81 ? -3.279 9.033 -3.566 1.00 87.81 81 LEU A C 1
ATOM 694 O O . LEU A 1 81 ? -3.377 9.156 -4.783 1.00 87.81 81 LEU A O 1
ATOM 698 N N . PHE A 1 82 ? -2.237 9.508 -2.884 1.00 86.69 82 PHE A N 1
ATOM 699 C CA . PHE A 1 82 ? -1.123 10.211 -3.508 1.00 86.69 82 PHE A CA 1
ATOM 700 C C . PHE A 1 82 ? -0.351 9.298 -4.464 1.00 86.69 82 PHE A C 1
ATOM 702 O O . PHE A 1 82 ? -0.032 9.705 -5.580 1.00 86.69 82 PHE A O 1
ATOM 709 N N . SER A 1 83 ? -0.093 8.047 -4.078 1.00 84.25 83 SER A N 1
ATOM 710 C CA . SER A 1 83 ? 0.597 7.090 -4.946 1.00 84.25 83 SER A CA 1
ATOM 711 C C . SER A 1 83 ? -0.217 6.751 -6.194 1.00 84.25 83 SER A C 1
ATOM 713 O O . SER A 1 83 ? 0.324 6.668 -7.294 1.00 84.25 83 SER A O 1
ATOM 715 N N . VAL A 1 84 ? -1.536 6.641 -6.053 1.00 81.75 84 VAL A N 1
ATOM 716 C CA . VAL A 1 84 ? -2.443 6.421 -7.181 1.00 81.75 84 VAL A CA 1
ATOM 717 C C . VAL A 1 84 ? -2.495 7.639 -8.090 1.00 81.75 84 VAL A C 1
ATOM 719 O O . VAL A 1 84 ? -2.362 7.490 -9.301 1.00 81.75 84 VAL A O 1
ATOM 722 N N . ALA A 1 85 ? -2.667 8.835 -7.527 1.00 82.62 85 ALA A N 1
ATOM 723 C CA . ALA A 1 85 ? -2.733 10.069 -8.297 1.00 82.62 85 ALA A CA 1
ATOM 724 C C . ALA A 1 85 ? -1.429 10.313 -9.066 1.00 82.62 85 ALA A C 1
ATOM 726 O O . ALA A 1 85 ? -1.469 10.640 -10.248 1.00 82.62 85 ALA A O 1
ATOM 727 N N . THR A 1 86 ? -0.276 10.092 -8.428 1.00 80.56 86 THR A N 1
ATOM 728 C CA . THR A 1 86 ? 1.030 10.210 -9.089 1.00 80.56 86 THR A CA 1
ATOM 729 C C . THR A 1 86 ? 1.236 9.129 -10.148 1.00 80.56 86 THR A C 1
ATOM 731 O O . THR A 1 86 ? 1.678 9.453 -11.246 1.00 80.56 86 THR A O 1
ATOM 734 N N . GLY A 1 87 ? 0.853 7.875 -9.886 1.00 73.94 87 GLY A N 1
ATOM 735 C CA . GLY A 1 87 ? 0.921 6.797 -10.878 1.00 73.94 87 GLY A CA 1
ATOM 736 C C . GLY A 1 87 ? 0.029 7.044 -12.100 1.00 73.94 87 GLY A C 1
ATOM 737 O O . GLY A 1 87 ? 0.467 6.846 -13.232 1.00 73.94 87 GLY A O 1
ATOM 738 N N . LEU A 1 88 ? -1.194 7.535 -11.883 1.00 72.88 88 LEU A N 1
ATOM 739 C CA . LEU A 1 88 ? -2.125 7.953 -12.934 1.00 72.88 88 LEU A CA 1
ATOM 740 C C . LEU A 1 88 ? -1.590 9.138 -13.734 1.00 72.88 88 LEU A C 1
ATOM 742 O O . LEU A 1 88 ? -1.575 9.086 -14.960 1.00 72.88 88 LEU A O 1
ATOM 746 N N . ALA A 1 89 ? -1.134 10.189 -13.052 1.00 75.06 89 ALA A N 1
ATOM 747 C CA . ALA A 1 89 ? -0.575 11.368 -13.700 1.00 75.06 89 ALA A CA 1
ATOM 748 C C . ALA A 1 89 ? 0.644 11.000 -14.550 1.00 75.06 89 ALA A C 1
ATOM 750 O O . ALA A 1 89 ? 0.750 11.447 -15.686 1.00 75.06 89 ALA A O 1
ATOM 751 N N . TRP A 1 90 ? 1.522 10.128 -14.047 1.00 68.19 90 TRP A N 1
ATOM 752 C CA . TRP A 1 90 ? 2.678 9.654 -14.803 1.00 68.19 90 TRP A CA 1
ATOM 753 C C . TRP A 1 90 ? 2.263 8.883 -16.061 1.00 68.19 90 TRP A C 1
ATOM 755 O O . TRP A 1 90 ? 2.806 9.120 -17.137 1.00 68.19 90 TRP A O 1
ATOM 765 N N . ALA A 1 91 ? 1.269 7.999 -15.942 1.00 66.50 91 ALA A N 1
ATOM 766 C CA . ALA A 1 91 ? 0.737 7.243 -17.072 1.00 66.50 91 ALA A CA 1
ATOM 767 C C . ALA A 1 91 ? 0.069 8.146 -18.126 1.00 66.50 91 ALA A C 1
ATOM 769 O O . ALA A 1 91 ? 0.224 7.901 -19.319 1.00 66.50 91 ALA A O 1
ATOM 770 N N . LEU A 1 92 ? -0.650 9.188 -17.697 1.00 66.25 92 LEU A N 1
ATOM 771 C CA . LEU A 1 92 ? -1.342 10.126 -18.586 1.00 66.25 92 LEU A CA 1
ATOM 772 C C . LEU A 1 92 ? -0.390 11.116 -19.267 1.00 66.25 92 LEU A C 1
ATOM 774 O O . LEU A 1 92 ? -0.553 11.391 -20.450 1.00 66.25 92 LEU A O 1
ATOM 778 N N . LEU A 1 93 ? 0.588 11.656 -18.534 1.00 65.69 93 LEU A N 1
ATOM 779 C CA . LEU A 1 93 ? 1.496 12.692 -19.037 1.00 65.69 93 LEU A CA 1
ATOM 780 C C . LEU A 1 93 ? 2.577 12.132 -19.954 1.00 65.69 93 LEU A C 1
ATOM 782 O O . LEU A 1 93 ? 2.948 12.784 -20.926 1.00 65.69 93 LEU A O 1
ATOM 786 N N . PHE A 1 94 ? 3.093 10.944 -19.644 1.00 62.47 94 PHE A N 1
ATOM 787 C CA . PHE A 1 94 ? 4.209 10.368 -20.392 1.00 62.47 94 PHE A CA 1
ATOM 788 C C . PHE A 1 94 ? 3.786 9.246 -21.338 1.00 62.47 94 PHE A C 1
ATOM 790 O O . PHE A 1 94 ? 4.574 8.869 -22.203 1.00 62.47 94 PHE A O 1
ATOM 797 N N . GLY A 1 95 ? 2.543 8.758 -21.224 1.00 51.78 95 GLY A N 1
ATOM 798 C CA . GLY A 1 95 ? 2.030 7.653 -22.029 1.00 51.78 95 GLY A CA 1
ATOM 799 C C . GLY A 1 95 ? 2.833 6.362 -21.833 1.00 51.78 95 GLY A C 1
ATOM 800 O O . GLY A 1 95 ? 3.937 6.342 -21.293 1.00 51.78 95 GLY A O 1
ATOM 801 N N . ASN A 1 96 ? 2.279 5.237 -22.277 1.00 49.28 96 ASN A N 1
ATOM 802 C CA . ASN A 1 96 ? 3.087 4.043 -22.495 1.00 49.28 96 ASN A CA 1
ATOM 803 C C . ASN A 1 96 ? 3.402 3.962 -23.995 1.00 49.28 96 ASN A C 1
ATOM 805 O O . ASN A 1 96 ? 2.458 3.777 -24.763 1.00 49.28 96 ASN A O 1
ATOM 809 N N . PRO A 1 97 ? 4.668 4.082 -24.436 1.00 48.00 97 PRO A N 1
ATOM 810 C CA . PRO A 1 97 ? 4.983 4.015 -25.858 1.00 48.00 97 PRO A CA 1
ATOM 811 C C . PRO A 1 97 ? 4.721 2.633 -26.486 1.00 48.00 97 PRO A C 1
ATOM 813 O O . PRO A 1 97 ? 4.668 2.558 -27.709 1.00 48.00 97 PRO A O 1
ATOM 816 N N . VAL A 1 98 ? 4.544 1.546 -25.708 1.00 44.09 98 VAL A N 1
ATOM 817 C CA . VAL A 1 98 ? 4.462 0.180 -26.283 1.00 44.09 98 VAL A CA 1
ATOM 818 C C . VAL A 1 98 ? 3.390 -0.746 -25.664 1.00 44.09 98 VAL A C 1
ATOM 820 O O . VAL A 1 98 ? 3.154 -1.827 -26.191 1.00 44.09 98 VAL A O 1
ATOM 823 N N . GLY A 1 99 ? 2.643 -0.375 -24.613 1.00 39.91 99 GLY A N 1
ATOM 824 C CA . GLY A 1 99 ? 1.687 -1.339 -24.030 1.00 39.91 99 GLY A CA 1
ATOM 825 C C . GLY A 1 99 ? 0.563 -0.781 -23.164 1.00 39.91 99 GLY A C 1
ATOM 826 O O . GLY A 1 99 ? 0.778 -0.368 -22.034 1.00 39.91 99 GLY A O 1
ATOM 827 N N . ASN A 1 100 ? -0.660 -0.847 -23.681 1.00 40.31 100 ASN A N 1
ATOM 828 C CA . ASN A 1 100 ? -1.932 -0.811 -22.954 1.00 40.31 100 ASN A CA 1
ATOM 829 C C . ASN A 1 100 ? -1.963 0.028 -21.653 1.00 40.31 100 ASN A C 1
ATOM 831 O O . ASN A 1 100 ? -1.810 -0.485 -20.542 1.00 40.31 100 ASN A O 1
ATOM 835 N N . ALA A 1 101 ? -2.263 1.323 -21.788 1.00 46.38 101 ALA A N 1
ATOM 836 C CA . ALA A 1 101 ? -2.592 2.209 -20.663 1.00 46.38 101 ALA A CA 1
ATOM 837 C C . ALA A 1 101 ? -3.758 1.679 -19.790 1.00 46.38 101 ALA A C 1
ATOM 839 O O . ALA A 1 101 ? -3.911 2.076 -18.636 1.00 46.38 101 ALA A O 1
ATOM 840 N N . LEU A 1 102 ? -4.554 0.750 -20.332 1.00 42.06 102 LEU A N 1
ATOM 841 C CA . LEU A 1 102 ? -5.730 0.149 -19.707 1.00 42.06 102 LEU A CA 1
ATOM 842 C C . LEU A 1 102 ? -5.411 -0.990 -18.723 1.00 42.06 102 LEU A C 1
ATOM 844 O O . LEU A 1 102 ? -6.231 -1.277 -17.867 1.00 42.06 102 LEU A O 1
ATOM 848 N N . SER A 1 103 ? -4.229 -1.614 -18.752 1.00 43.62 103 SER A N 1
ATOM 849 C CA . SER A 1 103 ? -3.866 -2.676 -17.783 1.00 43.62 103 SER A CA 1
ATOM 850 C C . SER A 1 103 ? -3.150 -2.128 -16.541 1.00 43.62 103 SER A C 1
ATOM 852 O O . SER A 1 103 ? -2.421 -2.837 -15.853 1.00 43.62 103 SER A O 1
ATOM 854 N N . SER A 1 104 ? -3.309 -0.832 -16.278 1.00 49.94 104 SER A N 1
ATOM 855 C CA . SER A 1 104 ? -2.721 -0.144 -15.137 1.00 49.94 104 SER A CA 1
ATOM 856 C C . SER A 1 104 ? -3.551 -0.396 -13.876 1.00 49.94 104 SER A C 1
ATOM 858 O O . SER A 1 104 ? -4.778 -0.308 -13.907 1.00 49.94 104 SER A O 1
ATOM 860 N N . LEU A 1 105 ? -2.872 -0.621 -12.745 1.00 52.00 105 LEU A N 1
ATOM 861 C CA . LEU A 1 105 ? -3.380 -0.598 -11.358 1.00 52.00 105 LEU A CA 1
ATOM 862 C C . LEU A 1 105 ? -4.447 0.482 -11.080 1.00 52.00 105 LEU A C 1
ATOM 864 O O . LEU A 1 105 ? -5.291 0.315 -10.206 1.00 52.00 105 LEU A O 1
ATOM 868 N N . SER A 1 106 ? -4.448 1.555 -11.865 1.00 49.19 106 SER A N 1
ATOM 869 C CA . SER A 1 106 ? -5.528 2.527 -12.035 1.00 49.19 106 SER A CA 1
ATOM 870 C C . SER A 1 106 ? -6.944 1.937 -12.093 1.00 49.19 106 SER A C 1
ATOM 872 O O . SER A 1 106 ? -7.826 2.456 -11.416 1.00 49.19 106 SER A O 1
ATOM 874 N N . ILE A 1 107 ? -7.179 0.857 -12.848 1.00 48.19 107 ILE A N 1
ATOM 875 C CA . ILE A 1 107 ? -8.506 0.222 -12.938 1.00 48.19 107 ILE A CA 1
ATOM 876 C C . ILE A 1 107 ? -8.897 -0.424 -11.604 1.00 48.19 107 ILE A C 1
ATOM 878 O O . ILE A 1 107 ? -10.031 -0.267 -11.160 1.00 48.19 107 ILE A O 1
ATOM 882 N N . LEU A 1 108 ? -7.954 -1.080 -10.919 1.00 49.53 108 LEU A N 1
ATOM 883 C CA . LEU A 1 108 ? -8.177 -1.645 -9.581 1.00 49.53 108 LEU A CA 1
ATOM 884 C C . LEU A 1 108 ? -8.516 -0.561 -8.550 1.00 49.53 108 LEU A C 1
ATOM 886 O O . LEU A 1 108 ? -9.327 -0.795 -7.660 1.00 49.53 108 LEU A O 1
ATOM 890 N N . VAL A 1 109 ? -7.925 0.630 -8.675 1.00 48.44 109 VAL A N 1
ATOM 891 C CA . VAL A 1 109 ? -8.235 1.758 -7.788 1.00 48.44 109 VAL A CA 1
ATOM 892 C C . VAL A 1 109 ? -9.620 2.336 -8.078 1.00 48.44 109 VAL A C 1
ATOM 894 O O . VAL A 1 109 ? -10.359 2.634 -7.145 1.00 48.44 109 VAL A O 1
ATOM 897 N N . ILE A 1 110 ? -9.992 2.469 -9.355 1.00 48.00 110 ILE A N 1
ATOM 898 C CA . ILE A 1 110 ? -11.327 2.935 -9.755 1.00 48.00 110 ILE A CA 1
ATOM 899 C C . ILE A 1 110 ? -12.403 1.961 -9.254 1.00 48.00 110 ILE A C 1
ATOM 901 O O . ILE A 1 110 ? -13.375 2.408 -8.656 1.00 48.00 110 ILE A O 1
ATOM 905 N N . PHE A 1 111 ? -12.194 0.647 -9.392 1.00 39.50 111 PHE A N 1
ATOM 906 C CA . PHE A 1 111 ? -13.094 -0.366 -8.823 1.00 39.50 111 PHE A CA 1
ATOM 907 C C . PHE A 1 111 ? -13.140 -0.370 -7.291 1.00 39.50 111 PHE A C 1
ATOM 909 O O . PHE A 1 111 ? -14.124 -0.820 -6.723 1.00 39.50 111 PHE A O 1
ATOM 916 N N . PHE A 1 112 ? -12.095 0.098 -6.607 1.00 41.34 112 PHE A N 1
ATOM 917 C CA . PHE A 1 112 ? -12.091 0.202 -5.146 1.00 41.34 112 PHE A CA 1
ATOM 918 C C . PHE A 1 112 ? -12.825 1.452 -4.627 1.00 41.34 112 PHE A C 1
ATOM 920 O O . PHE A 1 112 ? -13.270 1.477 -3.480 1.00 41.34 112 PHE A O 1
ATOM 927 N N . LEU A 1 113 ? -12.917 2.505 -5.443 1.00 43.34 113 LEU A N 1
ATOM 928 C CA . LEU A 1 113 ? -13.581 3.770 -5.108 1.00 43.34 113 LEU A CA 1
ATOM 929 C C . LEU A 1 113 ? -15.077 3.800 -5.467 1.00 43.34 113 LEU A C 1
ATOM 931 O O . LEU A 1 113 ? -15.766 4.713 -5.007 1.00 43.34 113 LEU A O 1
ATOM 935 N N . HIS A 1 114 ? -15.550 2.857 -6.286 1.00 36.25 114 HIS A N 1
ATOM 936 C CA . HIS A 1 114 ? -16.948 2.708 -6.705 1.00 36.25 114 HIS A CA 1
ATOM 937 C C . HIS A 1 114 ? -17.651 1.629 -5.878 1.00 36.25 114 HIS A C 1
ATOM 939 O O . HIS A 1 114 ? -18.795 1.886 -5.445 1.00 36.25 114 HIS A O 1
#

Foldseek 3Di:
DVVVLLCVLCVPPDPVLSVVLVLLLVLLVVQLVVLVVVQVVCVVVVDVCNDVLSVLSNVLSVVLNVCSSVVNNVVSVVSNVVSLVVSLCCCVVVPDPDDDSPVDCNVVVVVSVD

Radius of gyration: 15.47 Å; chains: 1; bounding box: 32×26×46 Å

pLDDT: mean 75.16, std 16.71, range [36.25, 94.06]

Secondary structure (DSSP, 8-state):
-HHHHHHHHTTTS-HHHHHHHHHHHHHHHHHHHHHHHHHHHHHHTT-S---HHHHHHHHHHHHHHHHHHTT-HHHHHHHHHHHHHHHHHHHHHH--SSS-GGGSTHHHHHHHH-

Organism: NCBI:txid1049966

Sequence (114 aa):
MVFEKFKRIYAQESFILRVRALYLLLFNVVVFMFASLSFIFFFNEKEPTYRPSFILFIIASFLSIFLLWIGQFKKALFLTLFSVATGLAWALLFGNPVGNALSSLSILVIFFLH